Protein AF-R2S211-F1 (afdb_monomer_lite)

pLDDT: mean 96.23, std 4.11, range [60.81, 98.81]

Organism: NCBI:txid1158602

Secondary structure (DSSP, 8-state):
-HHHHHHHHS---HHHHHHHHHHHHHHHHS-TTGGGGGGGGGGGG-S-HHHHHHHHHHHHHHGGG-TT-HHHHTHHHHHGGGG-S-HHHHHHHGGGHHHHHHH-GGGHHHHHHHHHT---TTS-HHHHHHHHHHHHHHGGG---

Structure (mmCIF, N/CA/C/O backbone):
data_AF-R2S211-F1
#
_entry.id   AF-R2S211-F1
#
loop_
_atom_site.group_PDB
_atom_site.id
_atom_site.type_symbol
_atom_site.label_atom_id
_atom_site.label_alt_id
_atom_site.label_comp_id
_atom_site.label_asym_id
_atom_site.label_entity_id
_atom_site.label_seq_id
_atom_site.pdbx_PDB_ins_code
_atom_site.Cartn_x
_atom_site.Cartn_y
_atom_site.Cartn_z
_atom_site.occupancy
_atom_site.B_iso_or_equiv
_atom_site.auth_seq_id
_atom_site.auth_comp_id
_atom_site.auth_asym_id
_atom_site.auth_atom_id
_atom_site.pdbx_PDB_model_num
ATOM 1 N N . MET A 1 1 ? 4.965 -18.787 -5.378 1.00 79.19 1 MET A N 1
ATOM 2 C CA . MET A 1 1 ? 3.727 -18.003 -5.558 1.00 79.19 1 MET A CA 1
ATOM 3 C C . MET A 1 1 ? 2.722 -18.316 -4.457 1.00 79.19 1 MET A C 1
ATOM 5 O O . MET A 1 1 ? 2.461 -17.421 -3.671 1.00 79.19 1 MET A O 1
ATOM 9 N N . GLU A 1 2 ? 2.259 -19.565 -4.304 1.00 85.00 2 GLU A N 1
ATOM 10 C CA . GLU A 1 2 ? 1.300 -19.954 -3.245 1.00 85.00 2 GLU A CA 1
ATOM 11 C C . GLU A 1 2 ? 1.716 -19.515 -1.835 1.00 85.00 2 GLU A C 1
ATOM 13 O O . GLU A 1 2 ? 0.915 -18.942 -1.107 1.00 85.00 2 GLU A O 1
ATOM 18 N N . LYS A 1 3 ? 2.996 -19.686 -1.472 1.00 92.00 3 LYS A N 1
ATOM 19 C CA . LYS A 1 3 ? 3.526 -19.230 -0.173 1.00 92.00 3 LYS A CA 1
ATOM 20 C C . LYS A 1 3 ? 3.389 -17.718 0.039 1.00 92.00 3 LYS A C 1
ATOM 22 O O . LYS A 1 3 ? 3.122 -17.287 1.155 1.00 92.00 3 LYS A O 1
ATOM 27 N N . VAL A 1 4 ? 3.570 -16.924 -1.017 1.00 95.19 4 VAL A N 1
ATOM 28 C CA . VAL A 1 4 ? 3.426 -15.463 -0.949 1.00 95.19 4 VAL A CA 1
ATOM 29 C C . VAL A 1 4 ? 1.961 -15.085 -0.891 1.00 95.19 4 VAL A C 1
ATOM 31 O O . VAL A 1 4 ? 1.595 -14.279 -0.052 1.00 95.19 4 VAL A O 1
ATOM 34 N N . TYR A 1 5 ? 1.106 -15.715 -1.695 1.00 95.38 5 TYR A N 1
ATOM 35 C CA . TYR A 1 5 ? -0.331 -15.472 -1.628 1.00 95.38 5 TYR A CA 1
ATOM 36 C C . TYR A 1 5 ? -0.875 -15.784 -0.225 1.00 95.38 5 TYR A C 1
ATOM 38 O O . TYR A 1 5 ? -1.498 -14.932 0.402 1.00 95.38 5 TYR A O 1
ATOM 46 N N . ALA A 1 6 ? -0.526 -16.952 0.324 1.00 95.44 6 ALA A N 1
ATOM 47 C CA . ALA A 1 6 ? -0.879 -17.348 1.683 1.00 95.44 6 ALA A CA 1
ATOM 48 C C . ALA A 1 6 ? -0.327 -16.378 2.736 1.00 95.44 6 ALA A C 1
ATOM 50 O O . ALA A 1 6 ? -1.025 -16.055 3.697 1.00 95.44 6 ALA A O 1
ATOM 51 N N . LEU A 1 7 ? 0.906 -15.883 2.555 1.00 96.38 7 LEU A N 1
ATOM 52 C CA . LEU A 1 7 ? 1.458 -14.833 3.403 1.00 96.38 7 LEU A CA 1
ATOM 53 C C . LEU A 1 7 ? 0.585 -13.582 3.325 1.00 96.38 7 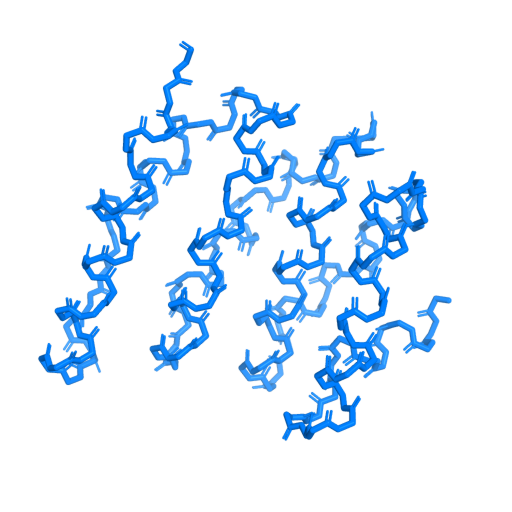LEU A C 1
ATOM 55 O O . LEU A 1 7 ? 0.138 -13.124 4.369 1.00 96.38 7 LEU A O 1
ATOM 59 N N . LEU A 1 8 ? 0.301 -13.054 2.134 1.00 96.00 8 LEU A N 1
ATOM 60 C CA . LEU A 1 8 ? -0.485 -11.833 1.948 1.00 96.00 8 LEU A CA 1
ATOM 61 C C . LEU A 1 8 ? -1.890 -11.945 2.547 1.00 96.00 8 LEU A C 1
ATOM 63 O O . LEU A 1 8 ? -2.376 -10.964 3.094 1.00 96.00 8 LEU A O 1
ATOM 67 N N . THR A 1 9 ? -2.509 -13.127 2.545 1.00 95.06 9 THR A N 1
ATOM 68 C CA . THR A 1 9 ? -3.859 -13.340 3.094 1.00 95.06 9 THR A CA 1
ATOM 69 C C . THR A 1 9 ? -3.891 -13.877 4.529 1.00 95.06 9 THR A C 1
ATOM 71 O O . THR A 1 9 ? -4.972 -14.120 5.061 1.00 95.06 9 THR A O 1
ATOM 74 N N . ALA A 1 10 ? -2.739 -14.086 5.179 1.00 93.19 10 ALA A N 1
ATOM 75 C CA . ALA A 1 10 ? -2.682 -14.629 6.541 1.00 93.19 10 ALA A C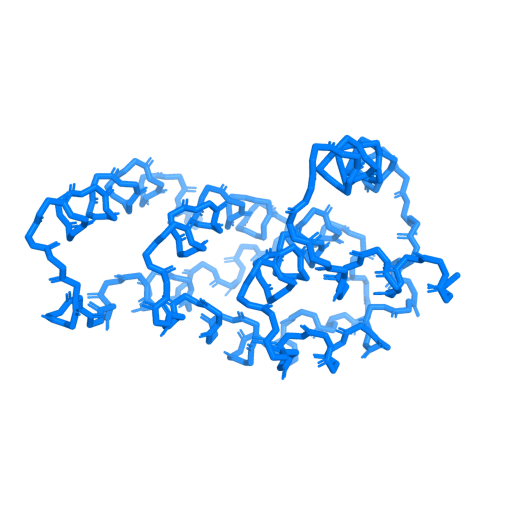A 1
ATOM 76 C C . ALA A 1 10 ? -3.320 -13.689 7.584 1.00 93.19 10 ALA A C 1
ATOM 78 O O . ALA A 1 10 ? -3.589 -12.523 7.315 1.00 93.19 10 ALA A O 1
ATOM 79 N N . LYS A 1 11 ? -3.517 -14.152 8.820 1.00 91.69 11 LYS A N 1
ATOM 80 C CA . LYS A 1 11 ? -3.856 -13.249 9.933 1.00 91.69 11 LYS A CA 1
ATOM 81 C C . LYS A 1 11 ? -2.656 -12.374 10.304 1.00 91.69 11 LYS A C 1
ATOM 83 O O . LYS A 1 11 ? -1.515 -12.713 9.994 1.00 91.69 11 LYS A O 1
ATOM 88 N N . ASP A 1 12 ? -2.920 -11.260 10.984 1.00 91.38 12 ASP A N 1
ATOM 89 C CA . ASP A 1 12 ? -1.848 -10.402 11.486 1.00 91.38 12 ASP A CA 1
ATOM 90 C C . ASP A 1 12 ? -1.179 -11.055 12.700 1.00 91.38 12 ASP A C 1
ATOM 92 O O . ASP A 1 12 ? -1.771 -11.173 13.773 1.00 91.38 12 ASP A O 1
ATOM 96 N N . THR A 1 13 ? 0.045 -11.534 12.509 1.00 93.75 13 THR A N 1
ATOM 97 C CA . THR A 1 13 ? 0.881 -12.107 13.563 1.00 93.75 13 THR A CA 1
ATOM 98 C C . THR A 1 13 ? 2.279 -11.518 13.454 1.00 93.75 13 THR A C 1
ATOM 100 O O . THR A 1 13 ? 2.706 -11.091 12.380 1.00 93.75 13 THR A O 1
ATOM 103 N N . LYS A 1 14 ? 3.040 -11.544 14.555 1.00 93.75 14 LYS A N 1
ATOM 104 C CA . LYS A 1 14 ? 4.450 -11.115 14.538 1.00 93.75 14 LYS A CA 1
ATOM 105 C C . LYS A 1 14 ? 5.263 -11.866 13.478 1.00 93.75 14 LYS A C 1
ATOM 107 O O . LYS A 1 14 ? 6.106 -11.271 12.817 1.00 93.75 14 LYS A O 1
ATOM 112 N N . GLU A 1 15 ? 4.975 -13.152 13.289 1.00 94.81 15 GLU A N 1
ATOM 113 C CA . GLU A 1 15 ? 5.629 -13.987 12.282 1.00 94.81 15 GLU A CA 1
ATOM 114 C C . GLU A 1 15 ? 5.251 -13.573 10.853 1.00 94.81 15 GLU A C 1
ATOM 116 O O . GLU A 1 15 ? 6.125 -13.440 9.998 1.00 94.81 15 GLU A O 1
ATOM 121 N N . ALA A 1 16 ? 3.965 -13.324 10.586 1.00 94.19 16 ALA A N 1
ATOM 122 C CA . ALA A 1 16 ? 3.505 -12.873 9.276 1.00 94.19 16 ALA A CA 1
ATOM 123 C C . ALA A 1 16 ? 4.072 -11.490 8.923 1.00 94.19 16 ALA A C 1
ATOM 125 O O . ALA A 1 16 ? 4.447 -11.254 7.776 1.00 94.19 16 ALA A O 1
ATOM 126 N N . LEU A 1 17 ? 4.190 -10.596 9.908 1.00 93.44 17 LEU A N 1
ATOM 127 C CA . LEU A 1 17 ? 4.841 -9.301 9.737 1.00 93.44 17 LEU A CA 1
ATOM 128 C C . LEU A 1 17 ? 6.336 -9.457 9.423 1.00 93.44 17 LEU A C 1
ATOM 130 O O . LEU A 1 17 ? 6.819 -8.850 8.471 1.00 93.44 17 LEU A O 1
ATOM 134 N N . ALA A 1 18 ? 7.059 -10.295 10.171 1.00 96.62 18 ALA A N 1
ATOM 135 C CA . ALA A 1 18 ? 8.479 -10.550 9.924 1.00 96.62 18 ALA A CA 1
ATOM 136 C C . ALA A 1 18 ? 8.723 -11.125 8.518 1.00 96.62 18 ALA A C 1
ATOM 138 O O . ALA A 1 18 ? 9.593 -10.644 7.793 1.00 96.62 18 ALA A O 1
ATOM 139 N N . LYS A 1 19 ? 7.898 -12.091 8.095 1.00 97.50 19 LYS A N 1
ATOM 140 C CA . LYS A 1 19 ? 7.939 -12.662 6.740 1.00 97.50 19 LYS A CA 1
ATOM 141 C C . LYS A 1 19 ? 7.615 -11.630 5.662 1.00 97.50 19 LYS A C 1
ATOM 143 O O . LYS A 1 19 ? 8.250 -11.630 4.613 1.00 97.50 19 LYS A O 1
ATOM 148 N N . PHE A 1 20 ? 6.650 -10.743 5.906 1.00 97.44 20 PHE A N 1
ATOM 149 C CA . PHE A 1 20 ? 6.340 -9.666 4.966 1.00 97.44 20 PHE A CA 1
ATOM 150 C C . PHE A 1 20 ? 7.499 -8.671 4.840 1.00 97.44 20 PHE A C 1
ATOM 152 O O . PHE A 1 20 ? 7.822 -8.268 3.729 1.00 97.44 20 PHE A O 1
ATOM 159 N N . ASN A 1 21 ? 8.169 -8.327 5.943 1.00 97.38 21 ASN A N 1
ATOM 160 C CA . ASN A 1 21 ? 9.347 -7.458 5.907 1.00 97.38 21 ASN A CA 1
ATOM 161 C C . ASN A 1 21 ? 10.490 -8.084 5.097 1.00 97.38 21 ASN A C 1
ATOM 163 O O . ASN A 1 21 ? 11.122 -7.389 4.307 1.00 97.38 21 ASN A O 1
ATOM 167 N N . GLN A 1 22 ? 10.718 -9.394 5.242 1.00 97.50 22 GLN A N 1
ATOM 168 C CA . GLN A 1 22 ? 11.690 -10.112 4.418 1.00 97.50 22 GLN A CA 1
ATOM 169 C C . GLN A 1 22 ? 11.309 -10.052 2.931 1.00 97.50 22 GLN A C 1
ATOM 171 O O . GLN A 1 22 ? 12.119 -9.623 2.113 1.00 97.50 22 GLN A O 1
ATOM 176 N N . LEU A 1 23 ? 10.063 -10.408 2.591 1.00 96.94 23 LEU A N 1
ATOM 177 C CA . LEU A 1 23 ? 9.559 -10.330 1.216 1.00 96.94 23 LEU A CA 1
ATOM 178 C C . LEU A 1 23 ? 9.713 -8.918 0.641 1.00 96.94 23 LEU A C 1
ATOM 180 O O . LEU A 1 23 ? 10.040 -8.753 -0.531 1.00 96.94 23 LEU A O 1
ATOM 184 N N . GLN A 1 24 ? 9.492 -7.897 1.466 1.00 97.50 24 GLN A N 1
ATOM 185 C CA . GLN A 1 24 ? 9.668 -6.516 1.061 1.00 97.50 24 GLN A CA 1
ATOM 186 C C . GLN A 1 24 ? 11.115 -6.195 0.707 1.00 97.50 24 GLN A C 1
ATOM 188 O O . GLN A 1 24 ? 11.359 -5.594 -0.338 1.00 97.50 24 GLN A O 1
ATOM 193 N N . THR A 1 25 ? 12.071 -6.596 1.544 1.00 97.62 25 THR A N 1
ATOM 194 C CA . THR A 1 25 ? 13.495 -6.440 1.234 1.00 97.62 25 THR A CA 1
ATOM 195 C C . THR A 1 25 ? 13.848 -7.138 -0.078 1.00 97.62 25 THR A C 1
ATOM 197 O O . THR A 1 25 ? 14.554 -6.563 -0.900 1.00 97.62 25 THR A O 1
ATOM 200 N N . GLU A 1 26 ? 13.329 -8.340 -0.306 1.00 96.88 26 GLU A N 1
ATOM 201 C CA . GLU A 1 26 ? 13.579 -9.101 -1.530 1.00 96.88 26 GLU A CA 1
ATOM 202 C C . GLU A 1 26 ? 13.000 -8.392 -2.775 1.00 96.88 26 GLU A C 1
ATOM 204 O O . GLU A 1 26 ? 13.739 -8.127 -3.722 1.00 96.88 26 GLU A O 1
ATOM 209 N N . CYS A 1 27 ? 11.725 -7.981 -2.754 1.00 97.00 27 CYS A N 1
ATOM 210 C CA . CYS A 1 27 ? 11.065 -7.330 -3.901 1.00 97.00 27 CYS A CA 1
ATOM 211 C C . CYS A 1 27 ? 11.617 -5.926 -4.217 1.00 97.00 27 CYS A C 1
ATOM 213 O O . CYS A 1 27 ? 11.547 -5.462 -5.353 1.00 97.00 27 CYS A O 1
ATOM 215 N N . LEU A 1 28 ? 12.158 -5.210 -3.226 1.00 97.00 28 LEU A N 1
ATOM 216 C CA . LEU A 1 28 ? 12.775 -3.901 -3.470 1.00 97.00 28 LEU A CA 1
ATOM 217 C C . LEU A 1 28 ? 14.119 -4.009 -4.206 1.00 97.00 28 LEU A C 1
ATOM 219 O O . LEU A 1 28 ? 14.488 -3.073 -4.926 1.00 97.00 28 LEU A O 1
ATOM 223 N N . ASN A 1 29 ? 14.826 -5.128 -4.027 1.00 97.00 29 ASN A N 1
ATOM 224 C CA . ASN A 1 29 ? 16.128 -5.385 -4.639 1.00 97.00 29 ASN A CA 1
ATOM 225 C C . ASN A 1 29 ? 16.009 -6.096 -5.991 1.00 97.00 29 ASN A C 1
ATOM 227 O O . ASN A 1 29 ? 16.744 -5.758 -6.911 1.00 97.00 29 ASN A O 1
ATOM 231 N N . GLU A 1 30 ? 15.057 -7.019 -6.126 1.00 95.50 30 GLU A N 1
ATOM 232 C CA . GLU A 1 30 ? 14.917 -7.897 -7.290 1.00 95.50 30 GLU A CA 1
ATOM 233 C C . GLU A 1 30 ? 13.468 -7.897 -7.818 1.00 95.50 30 GLU A C 1
ATOM 235 O O . GLU A 1 30 ? 12.535 -7.754 -7.023 1.00 95.50 30 GLU A O 1
ATOM 240 N N . PRO A 1 31 ? 13.232 -8.104 -9.132 1.00 94.44 31 PRO A N 1
ATOM 241 C CA . PRO A 1 31 ? 11.901 -8.101 -9.757 1.00 94.44 31 PRO A CA 1
ATOM 242 C C . PRO A 1 31 ? 11.098 -9.385 -9.474 1.00 94.44 31 PRO A C 1
ATOM 244 O O . PRO A 1 31 ? 10.527 -10.015 -10.367 1.00 94.44 31 PRO A O 1
ATOM 247 N N . ILE A 1 32 ? 11.063 -9.814 -8.216 1.00 92.06 32 ILE A N 1
ATOM 248 C CA . ILE A 1 32 ? 10.430 -11.066 -7.811 1.00 92.06 32 ILE A CA 1
ATOM 249 C C . ILE A 1 32 ? 8.911 -10.901 -7.885 1.00 92.06 32 ILE A C 1
ATOM 251 O O . ILE A 1 32 ? 8.337 -10.028 -7.246 1.00 92.06 32 ILE A O 1
ATOM 255 N N . PHE A 1 33 ? 8.251 -11.784 -8.640 1.00 92.44 33 PHE A N 1
ATOM 256 C CA . PHE A 1 33 ? 6.800 -11.781 -8.883 1.00 92.44 33 PHE A CA 1
ATOM 257 C C . PHE A 1 33 ? 6.266 -10.604 -9.711 1.00 92.44 33 PHE A C 1
ATOM 259 O O . PHE A 1 33 ? 5.049 -10.511 -9.886 1.00 92.44 33 PHE A O 1
ATOM 266 N N . ALA A 1 34 ? 7.133 -9.746 -10.256 1.00 90.56 34 ALA A N 1
ATOM 267 C CA . ALA A 1 34 ? 6.723 -8.633 -11.110 1.00 90.56 34 ALA A CA 1
ATOM 268 C C . ALA A 1 34 ? 5.941 -9.104 -12.354 1.00 90.56 34 ALA A C 1
ATOM 270 O O . ALA A 1 34 ? 4.959 -8.484 -12.748 1.00 90.56 34 ALA A O 1
ATOM 271 N N . ASP A 1 35 ? 6.314 -10.263 -12.905 1.00 93.25 35 ASP A N 1
ATOM 272 C CA . ASP A 1 35 ? 5.652 -10.948 -14.025 1.00 93.25 35 ASP A CA 1
ATOM 273 C C . ASP A 1 35 ? 4.307 -11.603 -13.659 1.00 93.25 35 ASP A C 1
ATOM 275 O O . ASP A 1 35 ? 3.621 -12.156 -14.518 1.00 93.25 35 ASP A O 1
ATOM 279 N N . LYS A 1 36 ? 3.950 -11.604 -12.370 1.00 95.25 36 LYS A N 1
ATOM 280 C CA . LYS A 1 36 ? 2.819 -12.349 -11.795 1.00 95.25 36 LYS A CA 1
ATOM 281 C C . LYS A 1 36 ? 1.915 -11.476 -10.931 1.00 95.25 36 LYS A C 1
ATOM 283 O O . LYS A 1 36 ? 1.059 -12.014 -10.230 1.00 95.25 36 LYS A O 1
ATOM 288 N N . LEU A 1 37 ? 2.074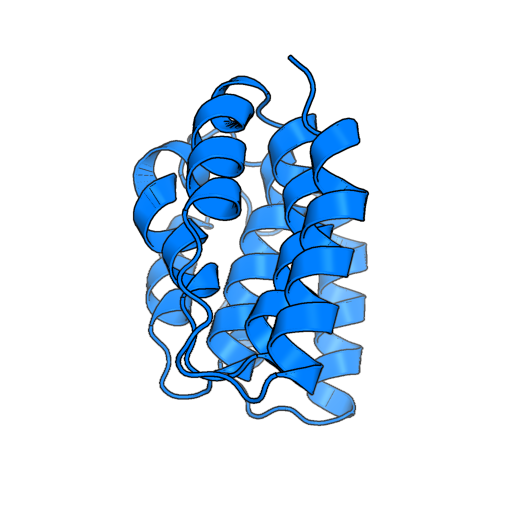 -10.151 -10.972 1.00 96.94 37 LEU A N 1
ATOM 289 C CA . LEU A 1 37 ? 1.328 -9.216 -10.124 1.00 96.94 37 LEU A CA 1
ATOM 290 C C . LEU A 1 37 ? -0.192 -9.375 -10.246 1.00 96.94 37 LEU A C 1
ATOM 292 O O . LEU A 1 37 ? -0.887 -9.347 -9.231 1.00 96.94 37 LEU A O 1
ATOM 296 N N . GLU A 1 38 ? -0.706 -9.620 -11.455 1.00 97.06 38 GLU A N 1
ATOM 297 C CA . GLU A 1 38 ? -2.149 -9.770 -11.706 1.00 97.06 38 GLU A CA 1
ATOM 298 C C . GLU A 1 38 ? -2.760 -10.924 -10.886 1.00 97.06 38 GLU A C 1
ATOM 300 O O . GLU A 1 38 ? -3.900 -10.846 -10.431 1.00 97.06 38 GLU A O 1
ATOM 305 N N . GLN A 1 39 ? -1.969 -11.956 -10.572 1.00 97.06 39 GLN A N 1
ATOM 306 C CA . GLN A 1 39 ? -2.412 -13.123 -9.799 1.00 97.06 39 GLN A CA 1
ATOM 307 C C . GLN A 1 39 ? -2.640 -12.816 -8.310 1.00 97.06 39 GLN A C 1
ATOM 309 O O . GLN A 1 39 ? -3.272 -13.601 -7.605 1.00 97.06 39 GLN A O 1
ATOM 314 N N . PHE A 1 40 ? -2.150 -11.675 -7.819 1.00 97.69 40 PHE A N 1
ATOM 315 C CA . PHE A 1 40 ? -2.335 -11.236 -6.436 1.00 97.69 40 PHE A CA 1
ATOM 316 C C . PHE A 1 40 ? -3.500 -10.254 -6.262 1.00 97.69 40 PHE A C 1
ATOM 318 O O . PHE A 1 40 ? -3.854 -9.947 -5.124 1.00 97.69 40 PHE A O 1
ATOM 325 N N . LEU A 1 41 ? -4.148 -9.805 -7.346 1.00 97.88 41 LEU A N 1
ATOM 326 C CA . LEU A 1 41 ? -5.316 -8.916 -7.275 1.00 97.88 41 LEU A CA 1
ATOM 327 C C . LEU A 1 41 ? -6.441 -9.454 -6.373 1.00 97.88 41 LEU A C 1
ATOM 329 O O . LEU A 1 41 ? -6.966 -8.670 -5.579 1.00 97.88 41 LEU A O 1
ATOM 333 N N . PRO A 1 42 ? -6.790 -10.761 -6.386 1.00 97.56 42 PRO A N 1
ATOM 334 C CA . PRO A 1 42 ? -7.833 -11.278 -5.499 1.00 97.56 42 PRO A CA 1
ATOM 335 C C . PRO A 1 42 ? -7.540 -11.055 -4.004 1.00 97.56 42 PRO A C 1
ATOM 337 O O . PRO A 1 42 ? -8.467 -10.909 -3.208 1.00 97.56 42 PRO A O 1
ATOM 340 N N . ALA A 1 43 ? -6.265 -10.949 -3.607 1.00 97.31 43 ALA A N 1
ATOM 341 C CA . ALA A 1 43 ? -5.882 -10.722 -2.214 1.00 97.31 43 ALA A CA 1
ATOM 342 C C . ALA A 1 43 ? -6.186 -9.290 -1.717 1.00 97.31 43 ALA A C 1
ATOM 344 O O . ALA A 1 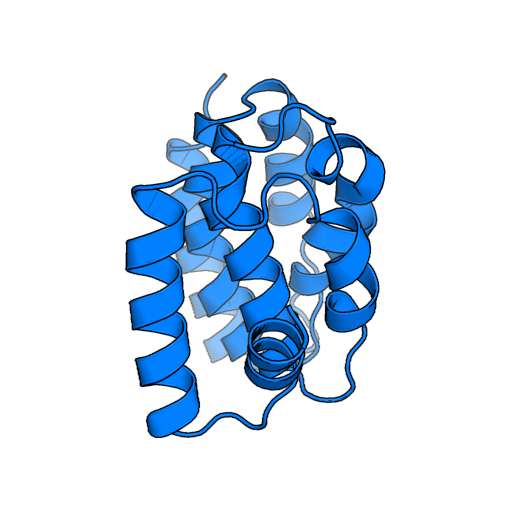43 ? -6.251 -9.070 -0.506 1.00 97.31 43 ALA A O 1
ATOM 345 N N . LEU A 1 44 ? -6.477 -8.334 -2.613 1.00 97.75 44 LEU A N 1
ATOM 346 C CA . LEU A 1 44 ? -6.990 -7.002 -2.247 1.00 97.75 44 LEU A CA 1
ATOM 347 C C . LEU A 1 44 ? -8.399 -7.070 -1.639 1.00 97.75 44 LEU A C 1
ATOM 349 O O . LEU A 1 44 ? -8.797 -6.158 -0.920 1.00 97.75 44 LEU A O 1
ATOM 353 N N . LYS A 1 45 ? -9.141 -8.156 -1.899 1.00 96.12 45 LYS A N 1
ATOM 354 C CA . LYS A 1 45 ? -10.531 -8.367 -1.460 1.00 96.12 45 LYS A CA 1
ATOM 355 C C . LYS A 1 45 ? -10.653 -9.472 -0.405 1.00 96.12 45 LYS A C 1
ATOM 357 O O . LYS A 1 45 ? -11.738 -9.986 -0.168 1.00 96.12 45 LYS A O 1
ATOM 362 N N . THR A 1 46 ? -9.547 -9.853 0.241 1.00 95.62 46 THR A N 1
ATOM 363 C CA . THR A 1 46 ? -9.583 -10.837 1.332 1.00 95.62 46 THR A CA 1
ATOM 364 C C . THR A 1 46 ? -10.350 -10.307 2.548 1.00 95.62 46 THR A C 1
ATOM 366 O O . THR A 1 46 ? -10.327 -9.108 2.845 1.00 95.62 46 THR A O 1
ATOM 369 N N . GLU A 1 47 ? -10.987 -11.213 3.291 1.00 92.81 47 GLU A N 1
ATOM 370 C CA . GLU A 1 47 ? -11.734 -10.916 4.521 1.00 92.81 47 GLU A CA 1
ATOM 371 C C . GLU A 1 47 ? -10.869 -10.183 5.557 1.00 92.81 47 GLU A C 1
ATOM 373 O O . GLU A 1 47 ? -11.296 -9.227 6.212 1.00 92.81 47 GLU A O 1
ATOM 378 N N . ALA A 1 48 ? -9.606 -10.596 5.683 1.00 94.38 48 ALA A N 1
ATOM 379 C CA . ALA A 1 48 ? -8.683 -10.028 6.651 1.00 94.38 48 ALA A CA 1
ATOM 380 C C . ALA A 1 48 ? -8.189 -8.639 6.210 1.00 94.38 48 ALA A C 1
ATOM 382 O O . ALA A 1 48 ? -7.391 -8.517 5.282 1.00 94.38 48 ALA A O 1
ATOM 383 N N . SER A 1 49 ? -8.554 -7.584 6.944 1.00 94.81 49 SER A N 1
ATOM 384 C CA . SER A 1 49 ? -8.105 -6.208 6.661 1.00 94.81 49 SER A CA 1
ATOM 385 C C . SER A 1 49 ? -6.577 -6.074 6.610 1.00 94.81 49 SER A C 1
ATOM 387 O O . SER A 1 49 ? -6.024 -5.410 5.735 1.00 94.81 49 SER A O 1
ATOM 389 N N . CYS A 1 50 ? -5.858 -6.778 7.491 1.00 94.94 50 CYS A N 1
ATOM 390 C CA . CYS A 1 50 ? -4.393 -6.819 7.457 1.00 94.94 50 CYS A CA 1
ATOM 391 C C . CYS A 1 50 ? -3.838 -7.476 6.182 1.00 94.94 50 CYS A C 1
ATOM 393 O O . CYS A 1 50 ? -2.709 -7.188 5.776 1.00 94.94 50 CYS A O 1
ATOM 395 N N . GLY A 1 51 ? -4.600 -8.377 5.558 1.00 97.12 51 GLY A N 1
ATOM 396 C CA . GLY A 1 51 ? -4.247 -8.999 4.292 1.00 97.12 51 GLY A CA 1
ATOM 397 C C . GLY A 1 51 ? -4.460 -8.070 3.104 1.00 97.12 51 GLY A C 1
ATOM 398 O O . GLY A 1 51 ? -3.560 -7.942 2.275 1.00 97.12 51 GLY A O 1
ATOM 399 N N . ARG A 1 52 ? -5.564 -7.311 3.088 1.00 98.25 52 ARG A N 1
ATOM 400 C CA . ARG A 1 52 ? -5.777 -6.242 2.097 1.00 98.25 52 ARG A CA 1
ATOM 401 C C . ARG A 1 52 ? -4.644 -5.219 2.143 1.00 98.25 52 ARG A C 1
ATOM 403 O O . ARG A 1 52 ? -4.010 -4.946 1.127 1.00 98.25 52 ARG A O 1
ATOM 410 N N . GLY A 1 53 ? -4.290 -4.763 3.347 1.00 98.19 53 GLY A N 1
ATOM 411 C CA . GLY A 1 53 ? -3.173 -3.840 3.554 1.00 98.19 53 GLY A CA 1
ATOM 412 C C . GLY A 1 53 ? -1.807 -4.398 3.141 1.00 98.19 53 GLY A C 1
ATOM 413 O O . GLY A 1 53 ? -1.001 -3.686 2.549 1.00 98.19 53 GLY A O 1
ATOM 414 N N . ARG A 1 54 ? -1.504 -5.672 3.426 1.00 97.88 54 ARG A N 1
ATOM 415 C CA . ARG A 1 54 ? -0.247 -6.292 2.955 1.00 97.88 54 ARG A CA 1
ATOM 416 C C . ARG A 1 54 ? -0.216 -6.462 1.447 1.00 97.88 54 ARG A C 1
ATOM 418 O O . ARG A 1 54 ? 0.826 -6.215 0.852 1.00 97.88 54 ARG A O 1
ATOM 425 N N . THR A 1 55 ? -1.340 -6.818 0.838 1.00 98.44 55 THR A N 1
ATOM 426 C CA . THR A 1 55 ? -1.453 -6.926 -0.618 1.00 98.44 55 THR A CA 1
ATOM 427 C C . THR A 1 55 ? -1.231 -5.569 -1.280 1.00 98.44 55 THR A C 1
ATOM 429 O O . THR A 1 55 ? -0.413 -5.468 -2.187 1.00 98.44 55 THR A O 1
ATOM 432 N N . PHE A 1 56 ? -1.851 -4.502 -0.767 1.00 98.81 56 PHE A N 1
ATOM 433 C CA . PHE A 1 56 ? -1.587 -3.135 -1.220 1.00 98.81 56 PHE A CA 1
ATOM 434 C C . PHE A 1 56 ? -0.092 -2.800 -1.166 1.00 98.81 56 PHE A C 1
ATOM 436 O O . PHE A 1 56 ? 0.509 -2.425 -2.172 1.00 98.81 56 PHE A O 1
ATOM 443 N N . LYS A 1 57 ? 0.535 -3.001 0.000 1.00 98.69 57 LYS A N 1
ATOM 444 C CA . LYS A 1 57 ? 1.966 -2.740 0.199 1.00 98.69 57 LYS A CA 1
ATOM 445 C C . LYS A 1 57 ? 2.831 -3.552 -0.770 1.00 98.69 57 LYS A C 1
ATOM 447 O O . LYS A 1 57 ? 3.794 -3.008 -1.299 1.00 98.69 57 LYS A O 1
ATOM 452 N N . PHE A 1 58 ? 2.462 -4.805 -1.045 1.00 98.56 58 PHE A N 1
ATOM 453 C CA . PHE A 1 58 ? 3.134 -5.678 -2.011 1.00 98.56 58 PHE A CA 1
ATOM 454 C C . PHE A 1 58 ? 3.097 -5.129 -3.446 1.00 98.56 58 PHE A C 1
ATOM 456 O O . PHE A 1 58 ? 4.124 -5.155 -4.125 1.00 98.56 58 PHE A O 1
ATOM 463 N N . PHE A 1 59 ? 1.965 -4.578 -3.897 1.00 98.69 59 PHE A N 1
ATOM 464 C CA . PHE A 1 59 ? 1.900 -3.896 -5.195 1.00 98.69 59 PHE A CA 1
ATOM 465 C C . PHE A 1 59 ? 2.797 -2.656 -5.223 1.00 98.69 59 PHE A C 1
ATOM 467 O O . PHE A 1 59 ? 3.560 -2.473 -6.169 1.00 98.69 59 PHE A O 1
ATOM 474 N N . MET A 1 60 ? 2.765 -1.833 -4.170 1.00 98.50 60 MET A N 1
ATOM 475 C CA . MET A 1 60 ? 3.556 -0.601 -4.124 1.00 98.50 60 MET A CA 1
ATOM 476 C C . MET A 1 60 ? 5.061 -0.875 -4.230 1.00 98.50 60 MET A C 1
ATOM 478 O O . MET A 1 60 ? 5.738 -0.260 -5.050 1.00 98.50 60 MET A O 1
ATOM 482 N N . ILE A 1 61 ? 5.592 -1.828 -3.456 1.00 98.06 61 ILE A N 1
ATOM 483 C CA . ILE A 1 61 ? 7.032 -2.143 -3.475 1.00 98.06 61 ILE A CA 1
ATOM 484 C C . ILE A 1 61 ? 7.499 -2.756 -4.804 1.00 98.06 61 ILE A C 1
ATOM 486 O O . ILE A 1 61 ? 8.669 -2.624 -5.153 1.00 98.06 61 ILE A O 1
ATOM 490 N N . ASN A 1 62 ? 6.591 -3.377 -5.565 1.00 98.12 62 ASN A N 1
ATOM 491 C CA . ASN A 1 62 ? 6.875 -3.941 -6.885 1.00 98.12 62 ASN A CA 1
ATOM 492 C C . ASN A 1 62 ? 6.642 -2.953 -8.037 1.00 98.12 62 ASN A C 1
ATOM 494 O O . ASN A 1 62 ? 6.937 -3.282 -9.185 1.00 98.12 62 ASN A O 1
ATOM 498 N N . ALA A 1 63 ? 6.163 -1.734 -7.768 1.00 97.81 63 ALA A N 1
ATOM 499 C CA . ALA A 1 63 ? 5.746 -0.797 -8.812 1.00 97.81 63 ALA A CA 1
ATOM 500 C C . ALA A 1 63 ? 6.841 -0.467 -9.835 1.00 97.81 63 ALA A C 1
ATOM 502 O O . ALA A 1 63 ? 6.549 -0.292 -11.015 1.00 97.81 63 ALA A O 1
ATOM 503 N N . ARG A 1 64 ? 8.109 -0.430 -9.406 1.00 97.62 64 ARG A N 1
ATOM 504 C CA . ARG A 1 64 ? 9.261 -0.183 -10.291 1.00 97.62 64 ARG A CA 1
ATOM 505 C C . ARG A 1 64 ? 9.543 -1.316 -11.282 1.00 97.62 64 ARG A C 1
ATOM 507 O O . ARG A 1 64 ? 10.238 -1.085 -12.264 1.00 97.62 64 ARG A O 1
ATOM 514 N N . TRP A 1 65 ? 9.052 -2.521 -11.001 1.00 98.06 65 TRP A N 1
ATOM 515 C CA . TRP A 1 65 ? 9.279 -3.721 -11.805 1.00 98.06 65 TRP A CA 1
ATOM 516 C C . TRP A 1 65 ? 8.079 -4.084 -12.684 1.00 98.06 65 TRP A C 1
ATOM 518 O O . TRP A 1 65 ? 8.201 -4.944 -13.551 1.00 98.06 65 TRP A O 1
ATOM 528 N N . ASP A 1 66 ? 6.931 -3.430 -12.484 1.00 97.50 66 ASP A N 1
ATOM 529 C CA . ASP A 1 66 ? 5.694 -3.663 -13.231 1.00 97.50 66 ASP A CA 1
ATOM 530 C C . ASP A 1 66 ? 5.776 -3.113 -14.668 1.00 97.50 66 ASP A C 1
ATOM 532 O O . ASP A 1 66 ? 5.248 -2.043 -14.992 1.00 97.50 66 ASP A O 1
ATOM 536 N N . THR A 1 67 ? 6.468 -3.855 -15.533 1.00 94.50 67 THR A N 1
ATOM 537 C CA . THR A 1 67 ? 6.620 -3.554 -16.964 1.00 94.50 67 THR A CA 1
ATOM 538 C C . THR A 1 67 ? 5.371 -3.886 -17.778 1.00 94.50 67 THR A C 1
ATOM 540 O O . THR A 1 67 ? 5.205 -3.358 -18.874 1.00 94.50 67 THR A O 1
ATOM 543 N N . GLN A 1 68 ? 4.482 -4.727 -17.243 1.00 95.75 68 GLN A N 1
ATOM 544 C CA . GLN A 1 68 ? 3.217 -5.112 -17.876 1.00 95.75 68 GLN A CA 1
ATOM 545 C C . GLN A 1 68 ? 2.091 -4.095 -17.621 1.00 95.75 68 GLN A C 1
ATOM 547 O O . GLN A 1 68 ? 1.033 -4.189 -18.239 1.00 95.75 68 GLN A O 1
ATOM 552 N N . GLY A 1 69 ? 2.308 -3.117 -16.732 1.00 96.94 69 GLY A N 1
ATOM 553 C CA . GLY A 1 69 ? 1.337 -2.066 -16.427 1.00 96.94 69 GLY A CA 1
ATOM 554 C C . GLY A 1 69 ? 0.138 -2.558 -15.614 1.00 96.94 69 GLY A C 1
ATOM 555 O O . GLY A 1 69 ? -0.934 -1.955 -15.680 1.00 96.94 69 GLY A O 1
ATOM 556 N N . VAL A 1 70 ? 0.294 -3.644 -14.850 1.00 98.31 70 VAL A N 1
ATOM 557 C CA . VAL A 1 70 ? -0.780 -4.234 -14.035 1.00 98.31 70 VAL A CA 1
ATOM 558 C C . VAL A 1 70 ? -1.308 -3.226 -13.014 1.00 98.31 70 VAL A C 1
ATOM 560 O O . VAL A 1 70 ? -2.518 -3.105 -12.839 1.00 98.31 70 VAL A O 1
ATOM 563 N N . ILE A 1 71 ? -0.424 -2.472 -12.356 1.00 98.31 71 ILE A N 1
ATOM 564 C CA . ILE A 1 71 ? -0.820 -1.512 -11.318 1.00 98.31 71 ILE A CA 1
ATOM 565 C C . ILE A 1 71 ? -1.585 -0.338 -11.922 1.00 98.31 71 ILE A C 1
ATOM 567 O O . ILE A 1 71 ? -2.571 0.095 -11.342 1.00 98.31 71 ILE A O 1
ATOM 571 N N . GLU A 1 72 ? -1.167 0.166 -13.084 1.00 98.25 72 GLU A N 1
ATOM 572 C CA . GLU A 1 72 ? -1.882 1.245 -13.781 1.00 98.25 72 GLU A CA 1
ATOM 573 C C . GLU A 1 72 ? -3.260 0.774 -14.258 1.00 98.25 72 GLU A C 1
ATOM 575 O O . GLU A 1 72 ? -4.250 1.476 -14.061 1.00 98.25 72 GLU A O 1
ATOM 580 N N . LYS A 1 73 ? -3.342 -0.442 -14.812 1.00 98.44 73 LYS A N 1
ATOM 581 C CA . LYS A 1 73 ? -4.593 -1.061 -15.274 1.00 98.44 73 LYS A CA 1
ATOM 582 C C . LYS A 1 73 ? -5.607 -1.269 -14.142 1.00 98.44 73 LYS A C 1
ATOM 584 O O . LYS A 1 73 ? -6.802 -1.120 -14.370 1.00 98.44 73 LYS A O 1
ATOM 589 N N . HIS A 1 74 ? -5.140 -1.607 -12.940 1.00 98.56 74 HIS A N 1
ATOM 590 C CA . HIS A 1 74 ? -5.976 -1.913 -11.771 1.00 98.56 74 HIS A CA 1
ATOM 591 C C . HIS A 1 74 ? -5.861 -0.860 -10.660 1.00 98.56 74 HIS A C 1
ATOM 593 O O . HIS A 1 74 ? -6.090 -1.156 -9.485 1.00 98.56 74 HIS A O 1
ATOM 599 N N . LEU A 1 75 ? -5.489 0.374 -11.015 1.00 98.56 75 LEU A N 1
ATOM 600 C CA . LEU A 1 75 ? -5.147 1.411 -10.044 1.00 98.56 75 LEU A CA 1
ATOM 601 C C . LEU A 1 75 ? -6.306 1.723 -9.094 1.00 98.56 75 LEU A C 1
ATOM 603 O O . LEU A 1 75 ? -6.086 1.878 -7.897 1.00 98.56 75 LEU A O 1
ATOM 607 N N . GLU A 1 76 ? -7.532 1.779 -9.612 1.00 98.06 76 GLU A N 1
ATOM 608 C CA . GLU A 1 76 ? -8.732 2.044 -8.816 1.00 98.06 76 GLU A CA 1
ATOM 609 C C . GLU A 1 76 ? -8.987 0.945 -7.771 1.00 98.06 76 GLU A C 1
ATOM 611 O O . GLU A 1 76 ? -9.112 1.253 -6.585 1.00 98.06 76 GLU A O 1
ATOM 616 N N . ASP A 1 77 ? -8.961 -0.333 -8.175 1.00 97.81 77 ASP A N 1
ATOM 617 C CA . ASP A 1 77 ? -9.110 -1.479 -7.263 1.00 97.81 77 ASP A CA 1
ATOM 618 C C . ASP A 1 77 ? -8.030 -1.473 -6.165 1.00 97.81 77 ASP A C 1
ATOM 620 O O . ASP A 1 77 ? -8.311 -1.756 -4.999 1.00 97.81 77 ASP A O 1
ATOM 624 N N . ILE A 1 78 ? -6.784 -1.146 -6.527 1.00 98.75 78 ILE A N 1
ATOM 625 C CA . ILE A 1 78 ? -5.660 -1.089 -5.584 1.00 98.75 78 ILE A CA 1
ATOM 626 C C . ILE A 1 78 ? -5.851 0.071 -4.601 1.00 98.75 78 ILE A C 1
ATOM 628 O O . ILE A 1 78 ? -5.755 -0.124 -3.388 1.00 98.75 78 ILE A O 1
ATOM 632 N N . LEU A 1 79 ? -6.144 1.276 -5.097 1.00 98.69 79 LEU A N 1
ATOM 633 C CA . LEU A 1 79 ? -6.365 2.459 -4.264 1.00 98.69 79 LEU A CA 1
ATOM 634 C C . LEU A 1 79 ? -7.613 2.337 -3.375 1.00 98.69 79 LEU A C 1
ATOM 636 O O . LEU A 1 79 ? -7.652 2.969 -2.319 1.00 98.69 79 LEU A O 1
ATOM 640 N N . GLY A 1 80 ? -8.580 1.488 -3.734 1.00 98.12 80 GLY A N 1
ATOM 641 C CA . GLY A 1 80 ? -9.750 1.165 -2.910 1.00 98.12 80 GLY A CA 1
ATOM 642 C C . GLY A 1 80 ? -9.412 0.586 -1.528 1.00 98.12 80 GLY A C 1
ATOM 643 O O . GLY A 1 80 ? -10.195 0.720 -0.593 1.00 98.12 80 GLY A O 1
ATOM 644 N N . VAL A 1 81 ? -8.210 0.026 -1.325 1.00 98.50 81 VAL A N 1
ATOM 645 C CA . VAL A 1 81 ? -7.752 -0.400 0.016 1.00 98.50 81 VAL A CA 1
ATOM 646 C C . VAL A 1 81 ? -7.636 0.782 0.991 1.00 98.50 81 VAL A C 1
ATOM 648 O O . VAL A 1 81 ? -7.685 0.591 2.206 1.00 98.50 81 VAL A O 1
ATOM 651 N N . LEU A 1 82 ? -7.519 2.017 0.498 1.00 98.44 82 LEU A N 1
ATOM 652 C CA . LEU A 1 82 ? -7.499 3.208 1.351 1.00 98.44 82 LEU A CA 1
ATOM 653 C C . LEU A 1 82 ? -8.877 3.545 1.953 1.00 98.44 82 LEU A C 1
ATOM 655 O O . LEU A 1 82 ? -8.930 4.333 2.893 1.00 98.44 82 LEU A O 1
ATOM 659 N N . ASP A 1 83 ? -9.956 2.898 1.496 1.00 97.31 83 ASP A N 1
ATOM 660 C CA . ASP A 1 83 ? -11.301 2.988 2.091 1.00 97.31 83 ASP A CA 1
ATOM 661 C C . ASP A 1 83 ? -11.561 1.902 3.152 1.00 97.31 83 ASP A C 1
ATOM 663 O O . ASP A 1 83 ? -12.691 1.711 3.604 1.00 97.31 83 ASP A O 1
ATOM 667 N N . ASP A 1 84 ? -10.538 1.135 3.545 1.00 97.94 84 ASP A N 1
ATOM 668 C CA . ASP A 1 84 ? -10.711 0.015 4.468 1.00 97.94 84 ASP A CA 1
ATOM 669 C C . ASP A 1 84 ? -11.305 0.460 5.808 1.00 97.94 84 ASP A C 1
ATOM 671 O O . ASP A 1 84 ? -10.712 1.260 6.516 1.00 97.94 84 ASP A O 1
ATOM 675 N N . SER A 1 85 ? -12.397 -0.175 6.242 1.00 96.06 85 SER A N 1
ATOM 676 C CA . SER A 1 85 ? -13.029 0.025 7.560 1.00 96.06 85 SER A CA 1
ATOM 677 C C . SER A 1 85 ? -12.075 0.067 8.773 1.00 96.06 85 SER A C 1
ATOM 679 O O . SER A 1 85 ? -12.448 0.551 9.845 1.00 96.06 85 SER A O 1
ATOM 681 N N . LYS A 1 86 ? -10.858 -0.483 8.664 1.00 97.06 86 LYS A N 1
ATOM 682 C CA . LYS A 1 86 ? -9.833 -0.456 9.709 1.00 97.06 86 LYS A CA 1
ATOM 683 C C . LYS A 1 86 ? -8.829 0.670 9.459 1.00 97.06 86 LYS A C 1
ATOM 685 O O . LYS A 1 86 ? -7.858 0.491 8.730 1.00 97.06 86 LYS A O 1
ATOM 690 N N . ALA A 1 87 ? -8.953 1.762 10.218 1.00 97.81 87 ALA A N 1
ATOM 691 C CA . ALA A 1 87 ? -7.994 2.873 10.199 1.00 97.81 87 ALA A CA 1
ATOM 692 C C . ALA A 1 87 ? -6.505 2.453 10.252 1.00 97.81 87 ALA A C 1
ATOM 694 O O . ALA A 1 87 ? -5.714 3.015 9.494 1.00 97.81 87 ALA A O 1
ATOM 695 N N . PRO A 1 88 ? -6.071 1.463 11.068 1.00 96.81 88 PRO A N 1
ATOM 696 C CA . PRO A 1 88 ? -4.674 1.023 11.055 1.00 96.81 88 PRO A CA 1
ATOM 697 C C . PRO A 1 88 ? -4.183 0.527 9.687 1.00 96.81 88 PRO A C 1
ATOM 699 O O . PRO A 1 88 ? -3.014 0.723 9.366 1.00 96.81 88 PRO A O 1
ATOM 702 N N . VAL A 1 89 ? -5.055 -0.084 8.878 1.00 97.50 89 VAL A N 1
ATOM 703 C CA . VAL A 1 89 ? -4.718 -0.547 7.524 1.00 97.50 89 VAL A CA 1
ATOM 704 C C . VAL A 1 89 ? -4.446 0.642 6.618 1.00 97.50 89 VAL A C 1
ATOM 706 O O . VAL A 1 89 ? -3.366 0.712 6.034 1.00 97.50 89 VAL A O 1
ATOM 709 N N . VAL A 1 90 ? -5.369 1.604 6.574 1.00 98.56 90 VAL A N 1
ATOM 710 C CA . VAL A 1 90 ? -5.241 2.824 5.763 1.00 98.56 90 VAL A CA 1
ATOM 711 C C . VAL A 1 90 ? -3.949 3.564 6.106 1.00 98.56 90 VAL A C 1
ATOM 713 O O . VAL A 1 90 ? -3.122 3.822 5.232 1.00 98.56 90 VAL A O 1
ATOM 716 N N . ARG A 1 91 ? -3.705 3.795 7.401 1.00 98.38 91 ARG A N 1
ATOM 717 C CA . ARG A 1 91 ? -2.492 4.465 7.893 1.00 98.38 91 ARG A CA 1
ATOM 718 C C . ARG A 1 91 ? -1.199 3.780 7.466 1.00 98.38 91 ARG A C 1
ATOM 720 O O . ARG A 1 91 ? -0.242 4.447 7.093 1.00 98.38 91 ARG A O 1
ATOM 727 N N . GLN A 1 92 ? -1.150 2.449 7.523 1.00 97.38 92 GLN A N 1
ATOM 728 C CA . GLN A 1 92 ? 0.038 1.696 7.114 1.00 97.38 92 GLN A CA 1
ATOM 729 C C . GLN A 1 92 ? 0.242 1.667 5.595 1.00 97.38 92 GLN A C 1
ATOM 731 O O . GLN A 1 92 ? 1.367 1.447 5.148 1.00 97.38 92 GLN A O 1
ATOM 736 N N . CYS A 1 93 ? -0.821 1.850 4.810 1.00 98.69 93 CYS A N 1
ATOM 737 C CA . CYS A 1 93 ? -0.757 1.850 3.352 1.00 98.69 93 CYS A CA 1
ATOM 738 C C . CYS A 1 93 ? -0.286 3.198 2.797 1.00 98.69 93 CYS A C 1
ATOM 740 O O . CYS A 1 93 ? 0.525 3.209 1.875 1.00 98.69 93 CYS A O 1
ATOM 742 N N . ILE A 1 94 ? -0.724 4.319 3.384 1.00 98.69 94 ILE A N 1
ATOM 743 C CA . ILE A 1 94 ? -0.428 5.672 2.880 1.00 98.69 94 ILE A CA 1
ATOM 744 C C . ILE A 1 94 ? 1.069 5.883 2.569 1.00 98.69 94 ILE A C 1
ATOM 746 O O . ILE A 1 94 ? 1.370 6.229 1.428 1.00 98.69 94 ILE A O 1
ATOM 750 N N . PRO A 1 95 ? 2.033 5.603 3.474 1.00 98.25 95 PRO A N 1
ATOM 751 C CA . PRO A 1 95 ? 3.456 5.828 3.191 1.00 98.25 95 PRO A CA 1
ATOM 752 C C . PRO A 1 95 ? 4.000 5.066 1.971 1.00 98.25 95 PRO A C 1
ATOM 754 O O . PRO A 1 95 ? 4.960 5.512 1.340 1.00 98.25 95 PRO A O 1
ATOM 757 N N . TYR A 1 96 ? 3.395 3.928 1.614 1.00 98.56 96 TYR A N 1
ATOM 758 C CA . TYR A 1 96 ? 3.859 3.091 0.507 1.00 98.56 96 TYR A CA 1
ATOM 759 C C . TYR A 1 96 ? 3.517 3.675 -0.865 1.00 98.56 96 TYR A C 1
ATOM 761 O O . TYR A 1 96 ? 4.157 3.308 -1.846 1.00 98.56 96 TYR A O 1
ATOM 769 N N . LEU A 1 97 ? 2.582 4.626 -0.949 1.00 98.62 97 LEU A N 1
ATOM 770 C CA . LEU A 1 97 ? 2.272 5.327 -2.199 1.00 98.62 97 LEU A CA 1
ATOM 771 C C . LEU A 1 97 ? 3.498 6.041 -2.793 1.00 98.62 97 LEU A C 1
ATOM 773 O O . LEU A 1 97 ? 3.554 6.243 -4.004 1.00 98.62 97 LEU A O 1
ATOM 777 N N . THR A 1 98 ? 4.513 6.359 -1.978 1.00 97.56 98 THR A N 1
ATOM 778 C CA . THR A 1 98 ? 5.787 6.924 -2.455 1.00 97.56 98 THR A CA 1
ATOM 779 C C . THR A 1 98 ? 6.506 6.008 -3.449 1.00 97.56 98 THR A C 1
ATOM 781 O O . THR A 1 98 ? 7.107 6.503 -4.402 1.00 97.56 98 THR A O 1
ATOM 784 N N . TYR A 1 99 ? 6.417 4.681 -3.285 1.00 98.06 99 TYR A N 1
ATOM 785 C CA . TYR A 1 99 ? 7.009 3.733 -4.231 1.00 98.06 99 TYR A CA 1
ATOM 786 C C . TYR A 1 99 ? 6.332 3.814 -5.599 1.00 98.06 99 TYR A C 1
ATOM 788 O O . TYR A 1 99 ? 7.020 3.864 -6.620 1.00 98.06 99 TYR A O 1
ATOM 796 N N . LEU A 1 100 ? 4.997 3.878 -5.615 1.00 98.06 100 LEU A N 1
ATOM 797 C CA . LEU A 1 100 ? 4.228 3.993 -6.847 1.00 98.06 100 LEU A CA 1
ATOM 798 C C . LEU A 1 100 ? 4.466 5.341 -7.528 1.00 98.06 100 LEU A C 1
ATOM 800 O O . LEU A 1 100 ? 4.768 5.366 -8.715 1.00 98.06 100 LEU A O 1
ATOM 804 N N . ALA A 1 101 ? 4.411 6.442 -6.778 1.00 97.50 101 ALA A N 1
ATOM 805 C CA . ALA A 1 101 ? 4.652 7.780 -7.312 1.00 97.50 101 ALA A CA 1
ATOM 806 C C . ALA A 1 101 ? 6.045 7.904 -7.947 1.00 97.50 101 ALA A C 1
ATOM 808 O O . ALA A 1 101 ? 6.176 8.418 -9.055 1.00 97.50 101 ALA A O 1
ATOM 809 N N . LYS A 1 102 ? 7.078 7.362 -7.287 1.00 96.81 102 LYS A N 1
ATOM 810 C CA . LYS A 1 102 ? 8.451 7.359 -7.806 1.00 96.81 102 LYS A CA 1
ATOM 811 C C . LYS A 1 102 ? 8.603 6.497 -9.062 1.00 96.81 102 LYS A C 1
ATOM 813 O O . LYS A 1 102 ? 9.332 6.873 -9.973 1.00 96.81 102 LYS A O 1
ATOM 818 N N . ALA A 1 103 ? 7.971 5.326 -9.091 1.00 96.94 103 ALA A N 1
ATOM 819 C CA . ALA A 1 103 ? 8.094 4.382 -10.199 1.00 96.94 103 ALA A CA 1
ATOM 820 C C . ALA A 1 103 ? 7.245 4.770 -11.416 1.00 96.94 103 ALA A C 1
ATOM 822 O O . ALA A 1 103 ? 7.654 4.555 -12.555 1.00 96.94 103 ALA A O 1
ATOM 823 N N . LYS A 1 104 ? 6.053 5.316 -11.172 1.00 96.88 104 LYS A N 1
ATOM 824 C CA . LYS A 1 104 ? 5.031 5.608 -12.178 1.00 96.88 104 LYS A CA 1
ATOM 825 C C . LYS A 1 104 ? 4.430 7.001 -11.924 1.00 96.88 104 LYS A C 1
ATOM 827 O O . LYS A 1 104 ? 3.266 7.094 -11.525 1.00 96.88 104 LYS A O 1
ATOM 832 N N . PRO A 1 105 ? 5.169 8.099 -12.192 1.00 96.81 105 PRO A N 1
ATOM 833 C CA . PRO A 1 105 ? 4.717 9.468 -11.901 1.00 96.81 105 PRO A CA 1
ATOM 834 C C . PRO A 1 105 ? 3.372 9.847 -12.537 1.00 96.81 105 PRO A C 1
ATOM 836 O O . PRO A 1 105 ? 2.627 10.650 -11.987 1.00 96.81 105 PRO A O 1
ATOM 839 N N . LYS A 1 106 ? 2.992 9.207 -13.652 1.00 96.19 106 LYS A N 1
ATOM 840 C CA . LYS A 1 106 ? 1.677 9.385 -14.297 1.00 96.19 106 LYS A CA 1
ATOM 841 C C . LYS A 1 106 ? 0.492 9.035 -13.387 1.00 96.19 106 LYS A C 1
ATOM 843 O O . LYS A 1 106 ? -0.611 9.512 -13.620 1.00 96.19 106 LYS A O 1
ATOM 848 N N . THR A 1 107 ? 0.710 8.230 -12.346 1.00 97.75 107 THR A N 1
ATOM 849 C CA . THR A 1 107 ? -0.322 7.871 -11.360 1.00 97.75 107 THR A CA 1
ATOM 850 C C . THR A 1 107 ? -0.522 8.937 -10.279 1.00 97.75 107 THR A C 1
ATOM 852 O O . THR A 1 107 ? -1.533 8.901 -9.581 1.00 97.75 107 THR A O 1
ATOM 855 N N . ILE A 1 108 ? 0.388 9.913 -10.147 1.00 98.31 108 ILE A N 1
ATOM 856 C CA . ILE A 1 108 ? 0.358 10.935 -9.087 1.00 98.31 108 ILE A CA 1
ATOM 857 C C . ILE A 1 108 ? -0.983 11.680 -9.017 1.00 98.31 108 ILE A C 1
ATOM 859 O O . ILE A 1 108 ? -1.532 11.743 -7.915 1.00 98.31 108 ILE A O 1
ATOM 863 N N . PRO A 1 109 ? -1.570 12.187 -10.123 1.00 97.81 109 PRO A N 1
ATOM 864 C CA . PRO A 1 109 ? -2.871 12.854 -10.064 1.00 97.81 109 PRO A CA 1
ATOM 865 C C . PRO A 1 109 ? -3.976 11.974 -9.462 1.00 97.81 109 PRO A C 1
ATOM 867 O O . PRO A 1 109 ? -4.774 12.454 -8.662 1.00 97.81 109 PRO A O 1
ATOM 870 N N . HIS A 1 110 ? -3.980 10.673 -9.769 1.00 98.25 110 HIS A N 1
ATOM 871 C CA . HIS A 1 110 ? -4.952 9.718 -9.228 1.00 98.25 110 HIS A CA 1
ATOM 872 C C . HIS A 1 110 ? -4.725 9.443 -7.739 1.00 98.25 110 HIS A C 1
ATOM 874 O O . HIS A 1 110 ? -5.682 9.400 -6.968 1.00 98.25 110 HIS A O 1
ATOM 880 N N . ILE A 1 111 ? -3.463 9.301 -7.317 1.00 98.44 111 ILE A N 1
ATOM 881 C CA . ILE A 1 111 ? -3.112 9.124 -5.902 1.00 98.44 111 ILE A CA 1
ATOM 882 C C . ILE A 1 111 ? -3.552 10.349 -5.096 1.00 98.44 111 ILE A C 1
ATOM 884 O O . ILE A 1 111 ? -4.193 10.205 -4.058 1.00 98.44 111 ILE A O 1
ATOM 888 N N . ARG A 1 112 ? -3.230 11.555 -5.579 1.00 98.25 112 ARG A N 1
ATOM 889 C CA . ARG A 1 112 ? -3.614 12.810 -4.924 1.00 98.25 112 ARG A CA 1
ATOM 890 C C . ARG A 1 112 ? -5.124 12.933 -4.809 1.00 98.25 112 ARG A C 1
ATOM 892 O O . ARG A 1 112 ? -5.621 13.102 -3.702 1.00 98.25 112 ARG A O 1
ATOM 899 N N . HIS A 1 113 ? -5.833 12.742 -5.923 1.00 97.81 113 HIS A N 1
ATOM 900 C CA . HIS A 1 113 ? -7.289 12.767 -5.944 1.00 97.81 113 HIS A CA 1
ATOM 901 C C . HIS A 1 113 ? -7.880 11.785 -4.927 1.00 97.81 113 HIS A C 1
ATOM 903 O O . HIS A 1 113 ? -8.775 12.155 -4.171 1.00 97.81 113 HIS A O 1
ATOM 909 N N . LYS A 1 114 ? -7.341 10.561 -4.843 1.00 98.25 114 LYS A N 1
ATOM 910 C CA . LYS A 1 114 ? -7.794 9.579 -3.858 1.00 98.25 114 LYS A CA 1
ATOM 911 C C . LYS A 1 114 ? -7.596 10.060 -2.422 1.00 98.25 114 LYS A C 1
ATOM 913 O O . LYS A 1 114 ? -8.532 9.961 -1.638 1.00 98.25 114 LYS A O 1
ATOM 918 N N . LEU A 1 115 ? -6.406 10.557 -2.075 1.00 98.19 115 LEU A N 1
ATOM 919 C CA . LEU A 1 115 ? -6.087 11.006 -0.714 1.00 98.19 115 LEU A CA 1
ATOM 920 C C . LEU A 1 115 ? -6.902 12.237 -0.298 1.00 98.19 115 LEU A C 1
ATOM 922 O O . LEU A 1 115 ? -7.387 12.289 0.826 1.00 98.19 115 LEU A O 1
ATOM 926 N N . GLU A 1 116 ? -7.066 13.203 -1.203 1.00 96.44 116 GLU A N 1
ATOM 927 C CA . GLU A 1 116 ? -7.810 14.448 -0.965 1.00 96.44 116 GLU A CA 1
ATOM 928 C C . GLU A 1 116 ? -9.321 14.206 -0.789 1.00 96.44 116 GLU A C 1
ATOM 930 O O . GLU A 1 116 ? -9.993 15.010 -0.150 1.00 96.44 116 GLU A O 1
ATOM 935 N N . ASN A 1 117 ? -9.847 13.089 -1.307 1.00 97.00 117 ASN A N 1
ATOM 936 C CA . ASN A 1 117 ? -11.266 12.718 -1.224 1.00 97.00 117 ASN A CA 1
ATOM 937 C C . ASN A 1 117 ? -11.535 11.529 -0.280 1.00 97.00 117 ASN A C 1
ATOM 939 O O . ASN A 1 117 ? -12.604 10.917 -0.348 1.00 97.00 117 ASN A O 1
ATOM 943 N N . LEU A 1 118 ? -10.591 11.167 0.598 1.00 96.12 118 LEU A N 1
ATOM 944 C CA . LEU A 1 118 ? -10.832 10.116 1.589 1.00 96.12 118 LEU A CA 1
ATOM 945 C C . LEU A 1 118 ? -11.944 10.531 2.558 1.00 96.12 118 LEU A C 1
AT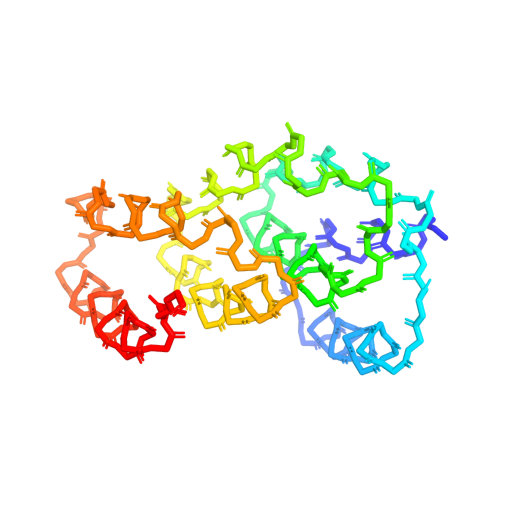OM 947 O O . LEU A 1 118 ? -11.849 11.542 3.249 1.00 96.12 118 LEU A O 1
ATOM 951 N N . THR A 1 119 ? -12.979 9.700 2.651 1.00 95.31 119 THR A N 1
ATOM 952 C CA . THR A 1 119 ? -14.031 9.852 3.661 1.00 95.31 119 THR A CA 1
ATOM 953 C C . THR A 1 119 ? -13.562 9.197 4.962 1.00 95.31 119 THR A C 1
ATOM 955 O O . THR A 1 119 ? -13.149 8.038 4.951 1.00 95.31 119 THR A O 1
ATOM 958 N N . LEU A 1 120 ? -13.555 9.946 6.070 1.00 96.88 120 LEU A N 1
ATOM 959 C CA . LEU A 1 120 ? -12.978 9.511 7.355 1.00 96.88 120 LEU A CA 1
ATOM 960 C C . LEU A 1 120 ? -13.989 9.483 8.514 1.00 96.88 120 LEU A C 1
ATOM 962 O O . LEU A 1 120 ? -13.630 9.092 9.627 1.00 96.88 120 LEU A O 1
ATOM 966 N N . ASP A 1 121 ? -15.226 9.912 8.277 1.00 95.88 121 ASP A N 1
ATOM 967 C CA . ASP A 1 121 ? -16.274 10.097 9.288 1.00 95.88 121 ASP A CA 1
ATOM 968 C C . ASP A 1 121 ? -16.636 8.806 10.044 1.00 95.88 121 ASP A C 1
ATOM 970 O O . ASP A 1 121 ? -17.000 8.852 11.220 1.00 95.88 121 ASP A O 1
ATOM 974 N N . HIS A 1 122 ? -16.445 7.643 9.420 1.00 95.38 122 HIS A N 1
ATOM 975 C CA . HIS A 1 122 ? -16.651 6.332 10.033 1.00 95.38 122 HIS A CA 1
ATOM 976 C C . HIS A 1 122 ? -15.578 5.938 11.058 1.00 95.38 122 HIS A C 1
ATOM 978 O O . HIS A 1 122 ? -15.748 4.953 11.784 1.00 95.38 122 HIS A O 1
ATOM 984 N N . TYR A 1 123 ? -14.468 6.675 11.152 1.00 97.56 123 TYR A N 1
ATOM 985 C CA . TYR A 1 123 ? -13.451 6.457 12.179 1.00 97.56 123 TYR A CA 1
ATOM 986 C C . TYR A 1 123 ? -13.669 7.336 13.408 1.00 97.56 123 TYR A C 1
ATOM 988 O O . TYR A 1 123 ? -14.215 8.430 13.341 1.00 97.56 123 TYR A O 1
ATOM 996 N N . LYS A 1 124 ? -13.118 6.909 14.550 1.00 97.38 124 LYS A N 1
ATOM 997 C CA . LYS A 1 124 ? -12.975 7.787 15.722 1.00 97.38 124 LYS A CA 1
ATOM 998 C C . LYS A 1 124 ? -12.097 8.991 15.373 1.00 97.38 124 LYS A C 1
ATOM 1000 O O . LYS A 1 124 ? -11.070 8.806 14.721 1.00 97.38 124 LYS A O 1
ATOM 1005 N N . GLU A 1 125 ? -12.416 10.168 15.905 1.00 97.50 125 GLU A N 1
ATOM 1006 C CA . GLU A 1 125 ? -11.676 11.424 15.671 1.00 97.50 125 GLU A CA 1
ATOM 1007 C C . GLU A 1 125 ? -10.155 11.276 15.840 1.00 97.50 125 GLU A C 1
ATOM 1009 O O . GLU A 1 125 ? -9.373 11.748 15.019 1.00 97.50 125 GLU A O 1
ATOM 1014 N N . SER A 1 126 ? -9.707 10.537 16.862 1.00 97.00 126 SER A N 1
ATOM 1015 C CA . SER A 1 126 ? -8.276 10.293 17.084 1.00 97.00 126 SER A CA 1
ATOM 1016 C C . SER A 1 126 ? -7.595 9.567 15.919 1.00 97.00 126 SER A C 1
ATOM 1018 O O . SER A 1 126 ? -6.431 9.841 15.628 1.00 97.00 126 SER A O 1
ATOM 1020 N N . MET A 1 127 ? -8.302 8.664 15.235 1.00 98.00 127 MET A N 1
ATOM 1021 C CA . MET A 1 127 ? -7.807 7.980 14.039 1.00 98.00 127 MET A CA 1
ATOM 1022 C C . MET A 1 127 ? -7.898 8.863 12.797 1.00 98.00 127 MET A C 1
ATOM 1024 O O . MET A 1 127 ? -6.960 8.839 12.004 1.00 98.00 127 MET A O 1
ATOM 1028 N N . GLN A 1 128 ? -8.955 9.670 12.659 1.00 98.19 128 GLN A N 1
ATOM 1029 C CA . GLN A 1 128 ? -9.074 10.650 11.572 1.00 98.19 128 GLN A CA 1
ATOM 1030 C C . GLN A 1 128 ? -7.866 11.595 11.572 1.00 98.19 128 GLN A C 1
ATOM 1032 O O . GLN A 1 128 ? -7.137 11.678 10.586 1.00 98.19 128 GLN A O 1
ATOM 1037 N N . SER A 1 129 ? -7.553 12.184 12.731 1.00 98.06 129 SER A N 1
ATOM 1038 C CA . SER A 1 129 ? -6.402 13.077 12.913 1.00 98.06 129 SER A CA 1
ATOM 1039 C C . SER A 1 129 ? -5.053 12.406 12.653 1.00 98.06 129 SER A C 1
ATOM 1041 O O . SER A 1 129 ? -4.063 13.082 12.381 1.00 98.06 129 SER A O 1
ATOM 1043 N N . LEU A 1 130 ? -4.951 11.085 12.803 1.00 98.50 130 LEU A N 1
ATOM 1044 C CA . LEU A 1 130 ? -3.726 10.352 12.484 1.00 98.50 130 LEU A CA 1
ATOM 1045 C C . LEU A 1 130 ? -3.613 10.066 10.985 1.00 98.50 130 LEU A C 1
ATOM 1047 O O . LEU A 1 130 ? -2.531 10.242 10.436 1.00 98.50 130 LEU A O 1
ATOM 1051 N N . ILE A 1 131 ? -4.711 9.674 10.334 1.00 98.50 131 ILE A N 1
ATOM 1052 C CA . ILE A 1 131 ? -4.762 9.483 8.879 1.00 98.50 131 ILE A CA 1
ATOM 1053 C C . ILE A 1 131 ? -4.444 10.801 8.171 1.00 98.50 131 ILE A C 1
ATOM 1055 O O . ILE A 1 131 ? -3.567 10.822 7.316 1.00 98.50 131 ILE A O 1
ATOM 1059 N N . GLN A 1 132 ? -5.063 11.905 8.593 1.00 98.25 132 GLN A N 1
ATOM 1060 C CA . GLN A 1 132 ? -4.813 13.233 8.034 1.00 98.25 132 GLN A CA 1
ATOM 1061 C C . GLN A 1 132 ? -3.328 13.623 8.123 1.00 98.25 132 GLN A C 1
ATOM 1063 O O . GLN A 1 132 ? -2.731 14.038 7.134 1.00 98.25 132 GLN A O 1
ATOM 1068 N N . ARG A 1 133 ? -2.686 13.381 9.275 1.00 98.31 133 ARG A N 1
ATOM 1069 C CA . ARG A 1 133 ? -1.238 13.595 9.439 1.00 98.31 133 ARG A CA 1
ATOM 1070 C C . ARG A 1 133 ? -0.395 12.714 8.520 1.00 98.31 133 ARG A C 1
ATOM 1072 O O . ARG A 1 133 ? 0.673 13.136 8.088 1.00 98.31 133 ARG A O 1
ATOM 1079 N N . ASP A 1 134 ? -0.819 11.480 8.266 1.00 98.50 134 ASP A N 1
ATOM 1080 C CA . ASP A 1 134 ? -0.111 10.581 7.354 1.00 98.50 134 ASP A CA 1
ATOM 1081 C C . ASP A 1 134 ? -0.268 11.056 5.886 1.00 98.50 134 ASP A C 1
ATOM 1083 O O . ASP A 1 134 ? 0.705 11.006 5.133 1.00 98.50 134 ASP A O 1
ATOM 1087 N N . ILE A 1 135 ? -1.428 11.616 5.509 1.00 98.25 135 ILE A N 1
ATOM 1088 C CA . ILE A 1 135 ? -1.682 12.261 4.202 1.00 98.25 135 ILE A CA 1
ATOM 1089 C C . ILE A 1 135 ? -0.820 13.520 4.026 1.00 98.25 135 ILE A C 1
ATOM 1091 O O . ILE A 1 135 ? -0.103 13.655 3.034 1.00 98.25 135 ILE A O 1
ATOM 1095 N N . GLU A 1 136 ? -0.834 14.428 5.000 1.00 97.38 136 GLU A N 1
ATOM 1096 C CA . GLU A 1 136 ? -0.067 15.682 4.969 1.00 97.38 136 GLU A CA 1
ATOM 1097 C C . GLU A 1 136 ? 1.439 15.449 4.831 1.00 97.38 136 GLU A C 1
ATOM 1099 O O . GLU A 1 136 ? 2.128 16.216 4.161 1.00 97.38 136 GLU A O 1
ATOM 1104 N N . LYS A 1 137 ? 1.958 14.364 5.416 1.00 97.38 137 LYS A N 1
ATOM 1105 C CA . LYS A 1 137 ? 3.369 13.983 5.272 1.00 97.38 137 LYS A CA 1
ATOM 1106 C C . LYS A 1 137 ? 3.726 13.534 3.861 1.00 97.38 137 LYS A C 1
ATOM 1108 O O . LYS A 1 137 ? 4.859 13.753 3.440 1.00 97.38 137 LYS A O 1
ATOM 1113 N N . ILE A 1 138 ? 2.812 12.864 3.156 1.00 96.69 138 ILE A N 1
ATOM 1114 C CA . ILE A 1 138 ? 3.120 12.282 1.847 1.00 96.69 138 ILE A CA 1
ATOM 1115 C C . ILE A 1 138 ? 2.787 13.216 0.685 1.00 96.69 138 ILE A C 1
ATOM 1117 O O . ILE A 1 138 ? 3.513 13.197 -0.305 1.00 96.69 138 ILE A O 1
ATOM 1121 N N . LEU A 1 139 ? 1.756 14.062 0.789 1.00 95.25 139 LEU A N 1
ATOM 1122 C CA . LEU A 1 139 ? 1.348 14.970 -0.293 1.00 95.25 139 LEU A CA 1
ATOM 1123 C C . LEU A 1 139 ? 2.501 15.805 -0.893 1.00 95.25 139 LEU A C 1
ATOM 1125 O O . LEU A 1 139 ? 2.534 15.922 -2.119 1.00 95.25 139 LEU A O 1
ATOM 1129 N N . PRO A 1 140 ? 3.470 16.334 -0.114 1.00 93.44 140 PRO A N 1
ATOM 1130 C CA .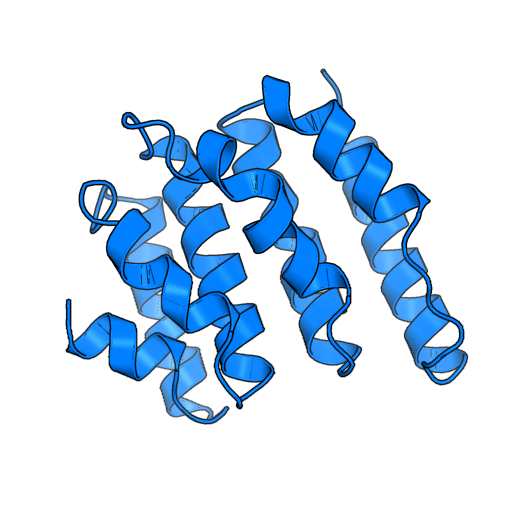 PRO A 1 140 ? 4.620 17.061 -0.664 1.00 93.44 140 PRO A CA 1
ATOM 1131 C C . PRO A 1 140 ? 5.570 16.196 -1.500 1.00 93.44 140 PRO A C 1
ATOM 1133 O O . PRO A 1 140 ? 6.318 16.717 -2.318 1.00 93.44 140 PRO A O 1
ATOM 1136 N N . THR A 1 141 ? 5.560 14.877 -1.297 1.00 91.19 141 THR A N 1
ATOM 1137 C CA . THR A 1 141 ? 6.377 13.923 -2.068 1.00 91.19 141 THR A CA 1
ATOM 1138 C C . THR A 1 141 ? 5.720 13.521 -3.392 1.00 91.19 141 THR A C 1
ATOM 1140 O O . THR A 1 141 ? 6.372 12.933 -4.250 1.00 91.19 141 THR A O 1
ATOM 1143 N N . LEU A 1 142 ? 4.434 13.846 -3.570 1.00 91.81 142 LEU A N 1
ATOM 1144 C CA . LEU A 1 142 ? 3.632 13.543 -4.755 1.00 91.81 142 LEU A CA 1
ATOM 1145 C C . LEU A 1 142 ? 3.656 14.723 -5.738 1.00 91.81 142 LEU A C 1
ATOM 1147 O O . LEU A 1 142 ? 2.617 15.333 -6.009 1.00 91.81 142 LEU A O 1
ATOM 1151 N N . ILE A 1 143 ? 4.852 15.056 -6.227 1.00 81.44 143 ILE A N 1
ATOM 1152 C CA . ILE A 1 143 ? 5.096 16.101 -7.232 1.00 81.44 143 ILE A CA 1
ATOM 1153 C C . ILE A 1 143 ? 5.407 15.473 -8.596 1.00 81.44 143 ILE A C 1
ATOM 1155 O O . ILE A 1 143 ? 6.090 14.450 -8.659 1.00 81.44 143 ILE A O 1
ATOM 1159 N N . MET A 1 144 ? 4.851 16.062 -9.659 1.00 60.81 144 MET A N 1
ATOM 1160 C CA . MET A 1 144 ? 5.061 15.641 -11.051 1.00 60.81 144 MET A CA 1
ATOM 1161 C C . MET A 1 144 ? 6.432 16.043 -11.585 1.00 60.81 144 MET A C 1
ATOM 1163 O O . MET A 1 144 ? 6.889 17.154 -11.236 1.00 60.81 144 MET A O 1
#

Radius of gyration: 14.42 Å; chains: 1; bounding box: 33×37×35 Å

Sequence (144 aa):
MEKVYALLTAKDTKEALAKFNQLQTECLNEPIFADKLEQFLPALKTEASCGRGRTFKFFMINARWDTQGVIEKHLEDILGVLDDSKAPVVRQCIPYLTYLAKAKPKTIPHIRHKLENLTLDHYKESMQSLIQRDIEKILPTLIM

Foldseek 3Di:
DVVVLCLLQDADDPVSVVVLVVVLVVLLVDLPCLVPLLVNLVQCVHPHLSSVLSNLLVCLSNLLNNPVCNCVVCVVSSLCNCQDLDLVSNLSNLVSVLSNCVRPVVCLVVNLVSLVPHDCVSDDPVSVVSSVVSSVVCNVSSDD